Protein AF-A0A7L4Y0Z2-F1 (afdb_monomer_lite)

Radius of gyration: 14.15 Å; chains: 1; bounding box: 36×30×37 Å

Structure (mmCIF, N/CA/C/O backbone):
data_AF-A0A7L4Y0Z2-F1
#
_entry.id   AF-A0A7L4Y0Z2-F1
#
loop_
_atom_site.group_PDB
_atom_site.id
_atom_site.type_symbol
_atom_site.label_atom_id
_atom_site.label_alt_id
_atom_site.label_comp_id
_atom_site.label_asym_id
_atom_site.label_entity_id
_atom_site.label_seq_id
_atom_site.pdbx_PDB_ins_code
_atom_site.Cartn_x
_atom_site.Cartn_y
_atom_site.Cartn_z
_atom_site.occupancy
_atom_site.B_iso_or_equiv
_atom_site.auth_seq_id
_atom_site.auth_comp_id
_atom_site.auth_asym_id
_atom_site.auth_atom_id
_atom_site.pdbx_PDB_model_num
ATOM 1 N N . MET A 1 1 ? 13.748 -10.944 -14.021 1.00 48.72 1 MET A N 1
ATOM 2 C CA . MET A 1 1 ? 12.998 -11.736 -13.026 1.00 48.72 1 MET A CA 1
ATOM 3 C C . MET A 1 1 ? 13.377 -13.209 -13.151 1.00 48.72 1 MET A C 1
ATOM 5 O O . MET A 1 1 ? 13.810 -13.614 -14.224 1.00 48.72 1 MET A O 1
ATOM 9 N N . GLY A 1 2 ? 13.301 -13.979 -12.059 1.00 53.19 2 GLY A N 1
ATOM 10 C CA . GLY A 1 2 ? 13.783 -15.370 -11.955 1.00 53.19 2 GLY A CA 1
ATOM 11 C C . GLY A 1 2 ? 15.307 -15.482 -11.831 1.00 53.19 2 GLY A C 1
ATOM 12 O O . GLY A 1 2 ? 15.799 -16.034 -10.853 1.00 53.19 2 GLY A O 1
ATOM 13 N N . ASP A 1 3 ? 16.020 -14.839 -12.762 1.00 54.09 3 ASP A N 1
ATOM 14 C CA . ASP A 1 3 ? 17.490 -14.792 -12.848 1.00 54.09 3 ASP A CA 1
ATOM 15 C C . ASP A 1 3 ? 18.061 -13.359 -12.960 1.00 54.09 3 ASP A C 1
ATOM 17 O O . ASP A 1 3 ? 19.272 -13.177 -13.092 1.00 54.09 3 ASP A O 1
ATOM 21 N N . GLU A 1 4 ? 17.219 -12.317 -12.923 1.00 56.00 4 GLU A N 1
ATOM 22 C CA . GLU A 1 4 ? 17.719 -10.930 -12.919 1.00 56.00 4 GLU A CA 1
ATOM 23 C C . GLU A 1 4 ? 18.069 -10.468 -11.501 1.00 56.00 4 GLU A C 1
ATOM 25 O O . GLU A 1 4 ? 17.421 -10.907 -10.546 1.00 56.00 4 GLU A O 1
ATOM 30 N N . PRO A 1 5 ? 19.065 -9.574 -11.349 1.00 59.00 5 PRO A N 1
ATOM 31 C CA . PRO A 1 5 ? 19.425 -9.026 -10.051 1.00 59.00 5 PRO A CA 1
ATOM 32 C C . PRO A 1 5 ? 18.200 -8.402 -9.382 1.00 59.00 5 PRO A C 1
ATOM 34 O O . PRO A 1 5 ? 17.556 -7.526 -9.954 1.00 59.00 5 PRO A O 1
ATOM 37 N N . TRP A 1 6 ? 17.890 -8.861 -8.172 1.00 64.69 6 TRP A N 1
ATOM 38 C CA . TRP A 1 6 ? 16.819 -8.293 -7.364 1.00 64.69 6 TRP A CA 1
ATOM 39 C C . TRP A 1 6 ? 17.112 -6.825 -7.067 1.00 64.69 6 TRP A C 1
ATOM 41 O O . TRP A 1 6 ? 18.190 -6.490 -6.566 1.00 64.69 6 TRP A O 1
ATOM 51 N N . GLU A 1 7 ? 16.148 -5.954 -7.355 1.00 69.19 7 GLU A N 1
ATOM 52 C CA . GLU A 1 7 ? 16.247 -4.554 -6.969 1.00 69.19 7 GLU A CA 1
ATOM 53 C C . GLU A 1 7 ? 16.194 -4.431 -5.447 1.00 69.19 7 GLU A C 1
ATOM 55 O O . GLU A 1 7 ? 15.309 -4.957 -4.767 1.00 69.19 7 GLU A O 1
ATOM 60 N N . LYS A 1 8 ? 17.193 -3.741 -4.899 1.00 70.75 8 LYS A N 1
ATOM 61 C CA . LYS A 1 8 ? 17.254 -3.440 -3.475 1.00 70.75 8 LYS A CA 1
ATOM 62 C C . LYS A 1 8 ? 16.175 -2.406 -3.146 1.00 70.75 8 LYS A C 1
ATOM 64 O O . LYS A 1 8 ? 16.048 -1.431 -3.878 1.00 70.75 8 LYS A O 1
ATOM 69 N N . TYR A 1 9 ? 15.480 -2.581 -2.021 1.00 81.25 9 TYR A N 1
ATOM 70 C CA . TYR A 1 9 ? 14.430 -1.664 -1.554 1.00 81.25 9 TYR A CA 1
ATOM 71 C C . TYR A 1 9 ? 13.191 -1.601 -2.464 1.00 81.25 9 TYR A C 1
ATOM 73 O O . TYR A 1 9 ? 12.753 -0.512 -2.826 1.00 81.25 9 TYR A O 1
ATOM 81 N N . ASN A 1 10 ? 12.652 -2.764 -2.844 1.00 84.25 10 ASN A N 1
ATOM 82 C CA . ASN A 1 10 ? 11.487 -2.864 -3.723 1.00 84.25 10 ASN A CA 1
ATOM 83 C C . ASN A 1 10 ? 10.470 -3.917 -3.224 1.00 84.25 10 ASN A C 1
ATOM 85 O O . ASN A 1 10 ? 10.842 -4.872 -2.525 1.00 84.25 10 ASN A O 1
ATOM 89 N N . ALA A 1 11 ? 9.207 -3.740 -3.608 1.00 90.25 11 ALA A N 1
ATOM 90 C CA . ALA A 1 11 ? 8.123 -4.713 -3.544 1.00 90.25 11 ALA A CA 1
ATOM 91 C C . ALA A 1 11 ? 7.384 -4.723 -4.889 1.00 90.25 11 ALA A C 1
ATOM 93 O O . ALA A 1 11 ? 7.364 -3.718 -5.594 1.00 90.25 11 ALA A O 1
ATOM 94 N N . ILE A 1 12 ? 6.883 -5.890 -5.290 1.00 90.06 12 ILE A N 1
ATOM 95 C CA . ILE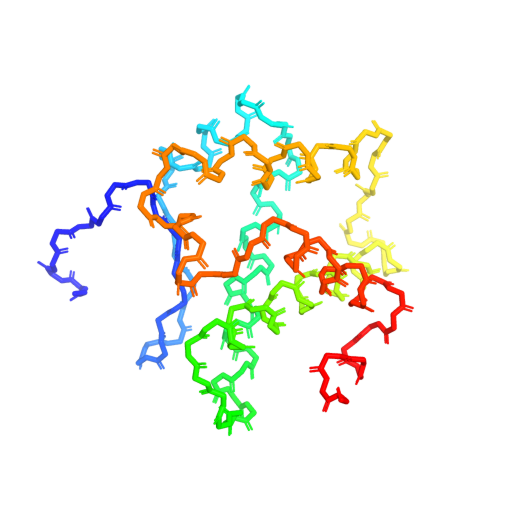 A 1 12 ? 6.295 -6.059 -6.617 1.00 90.06 12 ILE A CA 1
ATOM 96 C C . ILE A 1 12 ? 5.292 -7.207 -6.664 1.00 90.06 12 ILE A C 1
ATOM 98 O O . ILE A 1 12 ? 5.530 -8.299 -6.131 1.00 90.06 12 ILE A O 1
ATOM 102 N N . TYR A 1 13 ? 4.212 -6.991 -7.402 1.00 93.06 13 TYR A N 1
ATOM 103 C CA . TYR A 1 13 ? 3.392 -8.040 -7.984 1.00 93.06 13 TYR A CA 1
ATOM 104 C C . TYR A 1 13 ? 3.885 -8.431 -9.383 1.00 93.06 13 TYR A C 1
ATOM 106 O O . TYR A 1 13 ? 3.996 -7.608 -10.291 1.00 93.06 13 TYR A O 1
ATOM 114 N N . CYS A 1 14 ? 4.139 -9.724 -9.578 1.00 91.38 14 CYS A N 1
ATOM 115 C CA . CYS A 1 14 ? 4.578 -10.292 -10.848 1.00 91.38 14 CYS A CA 1
ATOM 116 C C . CYS A 1 14 ? 3.386 -10.917 -11.597 1.00 91.38 14 CYS A C 1
ATOM 118 O O . CYS A 1 14 ? 2.992 -12.037 -11.262 1.00 91.38 14 CYS A O 1
ATOM 120 N N . PRO A 1 15 ? 2.834 -10.278 -12.649 1.00 89.62 15 PRO A N 1
ATOM 121 C CA . PRO A 1 15 ? 1.633 -10.774 -13.330 1.00 89.62 15 PRO A CA 1
ATOM 122 C C . PRO A 1 15 ? 1.851 -12.072 -14.122 1.00 89.62 15 PRO A C 1
ATOM 124 O O . PRO A 1 15 ? 0.897 -12.813 -14.342 1.00 89.62 15 PRO A O 1
ATOM 127 N N . GLY A 1 16 ? 3.086 -12.356 -14.559 1.00 88.25 16 GLY A N 1
ATOM 128 C CA . GLY A 1 16 ? 3.405 -13.552 -15.351 1.00 88.25 16 GLY A CA 1
ATOM 129 C C . GLY A 1 16 ? 3.340 -14.860 -14.558 1.00 88.25 16 GLY A C 1
ATOM 130 O O . GLY A 1 16 ? 2.863 -15.863 -15.083 1.00 88.25 16 GLY A O 1
ATOM 131 N N . ASP A 1 17 ? 3.773 -14.821 -13.297 1.00 90.12 17 ASP A N 1
ATOM 132 C CA . ASP A 1 17 ? 3.860 -15.986 -12.403 1.00 90.12 17 ASP A CA 1
ATOM 133 C C . ASP A 1 17 ? 2.886 -15.894 -11.205 1.00 90.12 17 ASP A C 1
ATOM 135 O O . ASP A 1 17 ? 2.869 -16.776 -10.350 1.00 90.12 17 ASP A O 1
ATOM 139 N N . ASP A 1 18 ? 2.075 -14.831 -11.149 1.00 92.88 18 ASP A N 1
ATOM 140 C CA . ASP A 1 18 ? 1.040 -14.547 -10.144 1.00 92.88 18 ASP A CA 1
ATOM 141 C C . ASP A 1 18 ? 1.522 -14.640 -8.684 1.00 92.88 18 ASP A C 1
ATOM 143 O O . ASP A 1 18 ? 0.949 -15.354 -7.857 1.00 92.88 18 ASP A O 1
ATOM 147 N N . PHE A 1 19 ? 2.578 -13.896 -8.347 1.00 94.00 19 PHE A N 1
ATOM 148 C CA . PHE A 1 19 ? 3.076 -13.800 -6.973 1.00 94.00 19 PHE A CA 1
ATOM 149 C C . PHE A 1 19 ? 3.404 -12.364 -6.566 1.00 94.00 19 PHE A C 1
ATOM 151 O O . PHE A 1 19 ? 3.722 -11.521 -7.401 1.00 94.00 19 PHE A O 1
ATOM 158 N N . VAL A 1 20 ? 3.368 -12.117 -5.257 1.00 94.19 20 VAL A N 1
ATOM 159 C CA . VAL A 1 20 ? 3.893 -10.901 -4.626 1.00 94.19 20 VAL A CA 1
ATOM 160 C C . VAL A 1 20 ? 5.252 -11.224 -4.014 1.00 94.19 20 VAL A C 1
ATOM 162 O O . VAL A 1 20 ? 5.409 -12.261 -3.364 1.00 94.19 20 VAL A O 1
ATOM 165 N N . ALA A 1 21 ? 6.233 -10.351 -4.216 1.00 92.38 21 ALA A N 1
ATOM 166 C CA . ALA A 1 21 ? 7.549 -10.456 -3.603 1.00 92.38 21 ALA A CA 1
ATOM 167 C C . ALA A 1 21 ? 8.028 -9.104 -3.081 1.00 92.38 21 ALA A C 1
ATOM 169 O O . ALA A 1 21 ? 7.612 -8.050 -3.549 1.00 92.38 21 ALA A O 1
ATOM 170 N N . TRP A 1 22 ? 8.932 -9.146 -2.108 1.00 91.44 22 TRP A N 1
ATOM 171 C CA . TRP A 1 22 ? 9.506 -7.955 -1.500 1.00 91.44 22 TRP A CA 1
ATOM 172 C C . TRP A 1 22 ? 10.921 -8.208 -0.998 1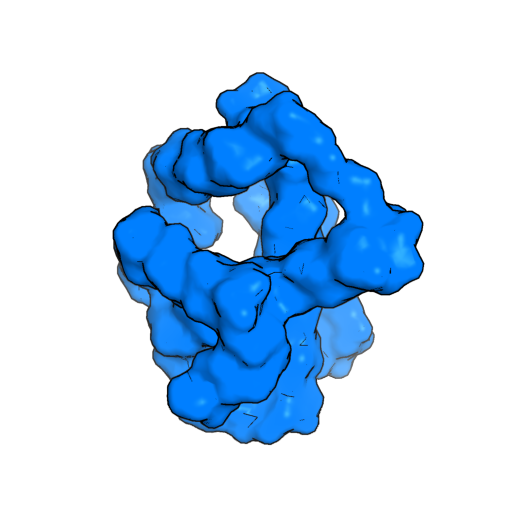.00 91.44 22 TRP A C 1
ATOM 174 O O . TRP A 1 22 ? 11.308 -9.330 -0.663 1.00 91.44 22 TRP A O 1
ATOM 184 N N . SER A 1 23 ? 11.694 -7.132 -0.912 1.00 90.19 23 SER A N 1
ATOM 185 C CA . SER A 1 23 ? 13.000 -7.127 -0.266 1.00 90.19 23 SER A CA 1
ATOM 186 C C . SER A 1 23 ? 12.849 -7.029 1.257 1.00 90.19 23 SER A C 1
ATOM 188 O O . SER A 1 23 ? 12.141 -6.158 1.759 1.00 90.19 23 SER A O 1
ATOM 190 N N . ILE A 1 24 ? 13.555 -7.885 2.007 1.00 90.88 24 ILE A N 1
ATOM 191 C CA . ILE A 1 24 ? 13.597 -7.798 3.480 1.00 90.88 24 ILE A CA 1
ATOM 192 C C . ILE A 1 24 ? 14.172 -6.447 3.920 1.00 90.88 24 ILE A C 1
ATOM 194 O O . ILE A 1 24 ? 13.582 -5.792 4.770 1.00 90.88 24 ILE A O 1
ATOM 198 N N . ASP A 1 25 ? 15.237 -5.971 3.265 1.00 89.56 25 ASP A N 1
ATOM 199 C CA . ASP A 1 25 ? 15.827 -4.656 3.546 1.00 89.56 25 ASP A CA 1
ATOM 200 C C . ASP A 1 25 ? 14.806 -3.512 3.388 1.00 89.56 25 ASP A C 1
ATOM 202 O O . ASP A 1 25 ? 14.905 -2.497 4.076 1.00 89.56 25 ASP A O 1
ATOM 206 N N . TYR A 1 26 ? 13.830 -3.654 2.481 1.00 87.75 26 TYR A N 1
ATOM 207 C CA . TYR A 1 26 ? 12.766 -2.665 2.286 1.00 87.75 26 TYR A CA 1
ATOM 208 C C . TYR A 1 26 ? 11.769 -2.648 3.438 1.00 87.75 26 TYR A C 1
ATOM 210 O O . TYR A 1 26 ? 11.415 -1.583 3.949 1.00 87.75 26 TYR A O 1
ATOM 218 N N . MET A 1 27 ? 11.345 -3.840 3.852 1.00 91.94 27 MET A N 1
ATOM 219 C CA . MET A 1 27 ? 10.407 -4.013 4.952 1.00 91.94 27 MET A CA 1
ATOM 220 C C . MET A 1 27 ? 11.030 -3.562 6.271 1.00 91.94 27 MET A C 1
ATOM 222 O O . MET A 1 27 ? 10.409 -2.782 6.987 1.00 91.94 27 MET A O 1
ATOM 226 N N . ASP A 1 28 ? 12.277 -3.954 6.542 1.00 92.56 28 ASP A N 1
ATOM 227 C CA . ASP A 1 28 ? 13.015 -3.549 7.743 1.00 92.56 28 ASP A CA 1
ATOM 228 C C . ASP A 1 28 ? 13.227 -2.033 7.788 1.00 92.56 28 ASP A C 1
ATOM 230 O O . ASP A 1 28 ? 13.054 -1.404 8.832 1.00 92.56 28 ASP A O 1
ATOM 234 N N . MET A 1 29 ? 13.578 -1.418 6.653 1.00 87.94 29 MET A N 1
ATOM 235 C CA . MET A 1 29 ? 13.780 0.028 6.584 1.00 87.94 29 MET A CA 1
ATOM 236 C C . MET A 1 29 ? 12.497 0.794 6.911 1.00 87.94 29 MET A C 1
ATOM 238 O O . MET A 1 29 ? 12.528 1.690 7.755 1.00 87.94 29 MET A O 1
ATOM 242 N N . GLY A 1 30 ? 11.374 0.450 6.276 1.00 89.00 30 GLY A N 1
ATOM 243 C CA . GLY A 1 30 ? 10.109 1.123 6.566 1.00 89.00 30 GLY A CA 1
ATOM 244 C C . GLY A 1 30 ? 9.599 0.821 7.975 1.00 89.00 30 GLY A C 1
ATOM 245 O O . GLY A 1 30 ? 9.152 1.743 8.650 1.00 89.00 30 GLY A O 1
ATOM 246 N N . TYR A 1 31 ? 9.796 -0.403 8.478 1.00 92.44 31 TYR A N 1
ATOM 247 C CA . TYR A 1 31 ? 9.491 -0.754 9.867 1.00 92.44 31 TYR A CA 1
ATOM 248 C C . TYR A 1 31 ? 10.232 0.156 10.856 1.00 92.44 31 TYR A C 1
ATOM 250 O O . TYR A 1 31 ? 9.635 0.740 11.755 1.00 92.44 31 TYR A O 1
ATOM 258 N N . ILE A 1 32 ? 11.544 0.330 10.671 1.00 91.25 32 ILE A N 1
ATOM 259 C CA . ILE A 1 32 ? 12.377 1.153 11.560 1.00 91.25 32 ILE A CA 1
ATOM 260 C C . ILE A 1 32 ? 12.017 2.643 11.462 1.00 91.25 32 ILE A C 1
ATOM 262 O O . ILE A 1 32 ? 12.088 3.361 12.461 1.00 91.25 32 ILE A O 1
ATOM 266 N N . LEU A 1 33 ? 11.682 3.134 10.266 1.00 87.31 33 LEU A N 1
ATOM 267 C CA . LEU A 1 33 ? 11.457 4.563 10.024 1.00 87.31 33 LEU A CA 1
ATOM 268 C C . LEU A 1 33 ? 10.022 5.020 10.298 1.00 87.31 33 LEU A C 1
ATOM 270 O O . LEU A 1 33 ? 9.816 6.187 10.658 1.00 87.31 33 LEU A O 1
ATOM 274 N N . ALA A 1 34 ? 9.043 4.149 10.077 1.00 86.81 34 ALA A N 1
ATOM 275 C CA . ALA A 1 34 ? 7.633 4.508 10.047 1.00 86.81 34 ALA A CA 1
ATOM 276 C C . ALA A 1 34 ? 6.745 3.677 10.974 1.00 86.81 34 ALA A C 1
ATOM 278 O O . ALA A 1 34 ? 5.715 4.209 11.371 1.00 86.81 34 ALA A O 1
ATOM 279 N N . GLY A 1 35 ? 7.170 2.472 11.361 1.00 92.12 35 GLY A N 1
ATOM 280 C CA . GLY A 1 35 ? 6.440 1.610 12.289 1.00 92.12 35 GLY A CA 1
ATOM 281 C C . GLY A 1 35 ? 5.966 0.298 11.670 1.00 92.12 35 GLY A C 1
ATOM 282 O O . GLY A 1 35 ? 6.252 -0.011 10.508 1.00 92.12 35 GLY A O 1
ATOM 283 N N . ASP A 1 36 ? 5.291 -0.518 12.472 1.00 93.94 36 ASP A N 1
ATOM 284 C CA . ASP A 1 36 ? 4.974 -1.908 12.139 1.00 93.94 36 ASP A CA 1
ATOM 285 C C . ASP A 1 36 ? 3.771 -2.070 11.202 1.00 93.94 36 ASP A C 1
ATOM 287 O O . ASP A 1 36 ? 3.600 -3.139 10.610 1.00 93.94 36 ASP A O 1
ATOM 291 N N . SER A 1 37 ? 3.019 -0.998 10.954 1.00 94.12 37 SER A N 1
ATOM 292 C CA . SER A 1 37 ? 2.009 -0.931 9.891 1.00 94.12 37 SER A CA 1
ATOM 293 C C . SER A 1 37 ? 2.599 -0.969 8.469 1.00 94.12 37 SER A C 1
ATOM 295 O O . SER A 1 37 ? 1.908 -1.347 7.516 1.00 94.12 37 SER A O 1
ATOM 297 N N . TRP A 1 38 ? 3.885 -0.634 8.294 1.00 92.81 38 TRP A N 1
ATOM 298 C CA . TRP A 1 38 ? 4.513 -0.512 6.974 1.00 92.81 38 TRP A CA 1
ATOM 299 C C . TRP A 1 38 ? 4.444 -1.788 6.112 1.00 92.81 38 TRP A C 1
ATOM 301 O O . TRP A 1 38 ? 3.969 -1.708 4.974 1.00 92.81 38 TRP A O 1
ATOM 311 N N . PRO A 1 39 ? 4.851 -2.979 6.602 1.00 94.00 39 PRO A N 1
ATOM 312 C CA . PRO A 1 39 ? 4.748 -4.203 5.811 1.00 94.00 39 PRO A CA 1
ATOM 313 C C . PRO A 1 39 ? 3.316 -4.528 5.375 1.00 94.00 39 PRO A C 1
ATOM 315 O O . PRO A 1 39 ? 3.119 -5.057 4.281 1.00 94.00 39 PRO A O 1
ATOM 318 N N . TYR A 1 40 ? 2.313 -4.191 6.193 1.00 95.50 40 TYR A N 1
ATOM 319 C CA . TYR A 1 40 ? 0.907 -4.422 5.858 1.00 95.50 40 TYR A CA 1
ATOM 320 C C . TYR A 1 40 ? 0.459 -3.552 4.688 1.00 95.50 40 TYR A C 1
ATOM 322 O O . TYR A 1 40 ? -0.181 -4.063 3.769 1.00 95.50 40 TYR A O 1
ATOM 330 N N . LEU A 1 41 ? 0.830 -2.268 4.692 1.00 94.69 41 LEU A N 1
ATOM 331 C CA . LEU A 1 41 ? 0.540 -1.355 3.588 1.00 94.69 41 LEU A CA 1
ATOM 332 C C . LEU A 1 41 ? 1.143 -1.863 2.275 1.00 94.69 41 LEU A C 1
ATOM 334 O O . LEU A 1 41 ? 0.428 -1.970 1.282 1.00 94.69 41 LEU A O 1
ATOM 338 N N . ILE A 1 42 ? 2.433 -2.211 2.279 1.00 93.88 42 ILE A N 1
ATOM 339 C CA . ILE A 1 42 ? 3.139 -2.645 1.067 1.00 93.88 42 ILE A CA 1
ATOM 340 C C . ILE A 1 42 ? 2.554 -3.942 0.516 1.00 93.88 42 ILE A C 1
ATOM 342 O O . ILE A 1 42 ? 2.233 -4.020 -0.666 1.00 93.88 42 ILE A O 1
ATOM 346 N N . VAL A 1 43 ? 2.348 -4.955 1.361 1.00 96.06 43 VAL A N 1
ATOM 347 C CA . VAL A 1 43 ? 1.768 -6.223 0.897 1.00 96.06 43 VAL A CA 1
ATOM 348 C C . VAL A 1 43 ? 0.347 -6.016 0.365 1.00 96.06 43 VAL A C 1
ATOM 350 O O . VAL A 1 43 ? -0.008 -6.602 -0.657 1.00 96.06 43 VAL A O 1
ATOM 353 N N . ALA A 1 44 ? -0.461 -5.176 1.017 1.00 97.31 44 ALA A N 1
ATOM 354 C CA . ALA A 1 44 ? -1.818 -4.884 0.564 1.00 97.31 44 ALA A CA 1
ATOM 355 C C . ALA A 1 44 ? -1.843 -4.090 -0.757 1.00 97.31 44 ALA A C 1
ATOM 357 O O . ALA A 1 44 ? -2.723 -4.327 -1.584 1.00 97.31 44 ALA A O 1
ATOM 358 N N . HIS A 1 45 ? -0.869 -3.204 -0.981 1.00 96.38 45 HIS A N 1
ATOM 359 C CA . HIS A 1 45 ? -0.689 -2.477 -2.240 1.00 96.38 45 HIS A CA 1
ATOM 360 C C . HIS A 1 45 ? -0.354 -3.431 -3.395 1.00 96.38 45 HIS A C 1
ATOM 362 O O . HIS A 1 45 ? -1.079 -3.471 -4.388 1.00 96.38 45 HIS A O 1
ATOM 368 N N . GLU A 1 46 ? 0.653 -4.292 -3.231 1.00 95.81 46 GLU A N 1
ATOM 369 C CA . GLU A 1 46 ? 1.011 -5.279 -4.261 1.00 95.81 46 GLU A CA 1
ATOM 370 C C . GLU A 1 46 ? -0.118 -6.291 -4.511 1.00 95.81 46 GLU A C 1
ATOM 372 O O . GLU A 1 46 ? -0.363 -6.734 -5.635 1.00 95.81 46 GLU A O 1
ATOM 377 N N . TRP A 1 47 ? -0.878 -6.634 -3.468 1.00 97.12 47 TRP A N 1
ATOM 378 C CA . TRP A 1 47 ? -2.097 -7.419 -3.633 1.00 97.12 47 TRP A CA 1
ATOM 379 C C . TRP A 1 47 ? -3.150 -6.681 -4.476 1.00 97.12 47 TRP A C 1
ATOM 381 O O . TRP A 1 47 ? -3.876 -7.312 -5.248 1.00 97.12 47 TRP A O 1
ATOM 391 N N . GLY A 1 48 ? -3.208 -5.351 -4.380 1.00 97.12 48 GLY A N 1
ATOM 392 C CA . GLY A 1 48 ? -3.991 -4.483 -5.255 1.00 97.12 48 GLY A CA 1
ATOM 393 C C . GLY A 1 48 ? -3.668 -4.709 -6.730 1.00 97.12 48 GLY A C 1
ATOM 394 O O . GLY A 1 48 ? -4.583 -4.986 -7.507 1.00 97.12 48 GLY A O 1
ATOM 395 N N . HIS A 1 49 ? -2.391 -4.732 -7.111 1.00 96.12 49 HIS A N 1
ATOM 396 C CA . HIS A 1 49 ? -1.982 -5.072 -8.482 1.00 96.12 49 HIS A CA 1
ATOM 397 C C . HIS A 1 49 ? -2.412 -6.482 -8.904 1.00 96.12 49 HIS A C 1
ATOM 399 O O . HIS A 1 49 ? -2.845 -6.706 -10.039 1.00 96.12 49 HIS A O 1
ATOM 405 N N . ALA A 1 50 ? -2.399 -7.439 -7.976 1.00 95.88 50 ALA A N 1
ATOM 406 C CA . ALA A 1 50 ? -2.910 -8.778 -8.245 1.00 95.88 50 ALA A CA 1
ATOM 407 C C . ALA A 1 50 ? -4.425 -8.789 -8.526 1.00 95.88 50 ALA A C 1
ATOM 409 O O . ALA A 1 50 ? -4.911 -9.589 -9.333 1.00 95.88 50 ALA A O 1
ATOM 410 N N . VAL A 1 51 ? -5.199 -7.921 -7.870 1.00 95.69 51 VAL A N 1
ATOM 411 C CA . VAL A 1 51 ? -6.627 -7.724 -8.170 1.00 95.69 51 VAL A CA 1
ATOM 412 C C . VAL A 1 51 ? -6.793 -7.076 -9.545 1.00 95.69 51 VAL A C 1
ATOM 414 O O . VAL A 1 51 ? -7.581 -7.563 -10.357 1.00 95.69 51 VAL A O 1
ATOM 417 N N . GLN A 1 52 ? -6.014 -6.037 -9.837 1.00 95.25 52 GLN A N 1
ATOM 418 C CA . GLN A 1 52 ? -6.026 -5.322 -11.115 1.00 95.25 52 GLN A CA 1
ATOM 419 C C . GLN A 1 52 ? -5.768 -6.247 -12.309 1.00 95.25 52 GLN A C 1
ATOM 421 O O . GLN A 1 52 ? -6.554 -6.255 -13.261 1.00 95.25 52 GLN A O 1
ATOM 426 N N . ASN A 1 53 ? -4.736 -7.090 -12.221 1.00 93.88 53 ASN A N 1
ATOM 427 C CA . ASN A 1 53 ? -4.392 -8.065 -13.255 1.00 93.88 53 ASN A CA 1
ATOM 428 C C . ASN A 1 53 ? -5.545 -9.045 -13.531 1.00 93.88 53 ASN A C 1
ATOM 430 O O . ASN A 1 53 ? -5.873 -9.325 -14.683 1.00 93.88 53 ASN A O 1
ATOM 434 N N . ARG A 1 54 ? -6.232 -9.519 -12.483 1.00 93.44 54 ARG A N 1
ATOM 435 C CA . ARG A 1 54 ? -7.364 -10.457 -12.618 1.00 93.44 54 ARG A CA 1
ATOM 436 C C . ARG A 1 54 ? -8.633 -9.799 -13.150 1.00 93.44 54 ARG A C 1
ATOM 438 O O . ARG A 1 54 ? -9.410 -10.448 -13.848 1.00 93.44 54 ARG A O 1
ATOM 445 N N . LEU A 1 55 ? -8.846 -8.528 -12.826 1.00 91.06 55 LEU A N 1
ATOM 446 C CA . LEU A 1 55 ? -9.962 -7.738 -13.344 1.00 91.06 55 LEU A CA 1
ATOM 447 C C . LEU A 1 55 ? -9.686 -7.170 -14.743 1.00 91.06 55 LEU A C 1
ATOM 449 O O . LEU A 1 55 ? -10.607 -6.647 -15.370 1.00 91.06 55 LEU A O 1
ATOM 453 N N . ASN A 1 56 ? -8.449 -7.297 -15.241 1.00 84.38 56 ASN A N 1
ATOM 454 C CA . ASN A 1 56 ? -7.988 -6.714 -16.498 1.00 84.38 56 ASN A CA 1
ATOM 455 C C . ASN A 1 56 ? -8.341 -5.218 -16.583 1.00 84.38 56 ASN A C 1
ATOM 457 O O . ASN A 1 56 ? -8.899 -4.741 -17.578 1.00 84.38 56 ASN A O 1
ATOM 461 N N . VAL A 1 57 ? -8.076 -4.486 -15.495 1.00 74.69 57 VAL A N 1
ATOM 462 C CA . VAL A 1 57 ? -8.318 -3.043 -15.452 1.00 74.69 57 VAL A CA 1
ATOM 463 C C . VAL A 1 57 ? -7.376 -2.375 -16.453 1.00 74.69 57 VAL A C 1
ATOM 465 O O . VAL A 1 57 ? -6.162 -2.481 -16.367 1.00 74.69 57 VAL A O 1
ATOM 468 N N . GLY A 1 58 ? -7.927 -1.707 -17.465 1.00 76.12 58 GLY A N 1
ATOM 469 C CA . GLY A 1 58 ? -7.140 -1.052 -18.519 1.00 76.12 58 GLY A CA 1
ATOM 470 C C . GLY A 1 58 ? -6.475 0.258 -18.080 1.00 76.12 58 GLY A C 1
ATOM 471 O O . GLY A 1 58 ? -6.343 1.164 -18.907 1.00 76.12 58 GLY A O 1
ATOM 472 N N . LEU A 1 59 ? -6.140 0.393 -16.793 1.00 75.88 59 LEU A N 1
ATOM 473 C CA . LEU A 1 59 ? -5.461 1.563 -16.239 1.00 75.88 59 LEU A CA 1
ATOM 474 C C . LEU A 1 59 ? -3.989 1.575 -16.664 1.00 75.88 59 LEU A C 1
ATOM 476 O O . LEU A 1 59 ? -3.463 0.583 -17.165 1.00 75.88 59 LEU A O 1
ATOM 480 N N . ARG A 1 60 ? -3.354 2.745 -16.566 1.00 77.75 60 ARG A N 1
ATOM 481 C CA . ARG A 1 60 ? -1.942 2.928 -16.914 1.00 77.75 60 ARG A CA 1
ATOM 482 C C . ARG A 1 60 ? -1.299 3.959 -15.998 1.00 77.75 60 ARG A C 1
ATOM 484 O O . ARG A 1 60 ? -1.929 4.980 -15.706 1.00 77.75 60 ARG A O 1
ATOM 491 N N . ALA A 1 61 ? -0.017 3.747 -15.699 1.00 85.50 61 ALA A N 1
ATOM 492 C CA . ALA A 1 61 ? 0.829 4.681 -14.953 1.00 85.50 61 ALA A CA 1
ATOM 493 C C . ALA A 1 61 ? 0.224 5.015 -13.575 1.00 85.50 61 ALA A C 1
ATOM 495 O O . ALA A 1 61 ? -0.381 4.152 -12.954 1.00 85.50 61 ALA A O 1
ATOM 496 N N . VAL A 1 62 ? 0.318 6.270 -13.129 1.00 88.25 62 VAL A N 1
ATOM 497 C CA . VAL A 1 62 ? -0.127 6.734 -11.802 1.00 88.25 62 VAL A CA 1
ATOM 498 C C . VAL A 1 62 ? -1.549 6.293 -11.427 1.00 88.25 62 VAL A C 1
ATOM 500 O O . VAL A 1 62 ? -1.812 5.988 -10.272 1.00 88.25 62 VAL A O 1
ATOM 503 N N . ALA A 1 63 ? -2.487 6.215 -12.377 1.00 91.38 63 ALA A N 1
ATOM 504 C CA . ALA A 1 63 ? -3.854 5.789 -12.065 1.00 91.38 63 ALA A CA 1
ATOM 505 C C . ALA A 1 63 ? -3.941 4.318 -11.608 1.00 91.38 63 ALA A C 1
ATOM 507 O O . ALA A 1 63 ? -4.825 3.972 -10.828 1.00 91.38 63 ALA A O 1
ATOM 508 N N . GLU A 1 64 ? -3.048 3.461 -12.107 1.00 91.94 64 GLU A N 1
ATOM 509 C CA . GLU A 1 64 ? -2.935 2.060 -11.692 1.00 91.94 64 GLU A CA 1
ATOM 510 C C . GLU A 1 64 ? -2.411 1.974 -10.253 1.00 91.94 64 GLU A C 1
ATOM 512 O O . GLU A 1 64 ? -3.055 1.361 -9.404 1.00 91.94 64 GLU A O 1
ATOM 517 N N . GLU A 1 65 ? -1.341 2.703 -9.947 1.00 93.00 65 GLU A N 1
ATOM 518 C CA . GLU A 1 65 ? -0.743 2.796 -8.608 1.00 93.00 65 GLU A CA 1
ATOM 519 C C . GLU A 1 65 ? -1.713 3.364 -7.560 1.00 93.00 65 GLU A C 1
ATOM 521 O O . GLU A 1 65 ? -1.912 2.792 -6.487 1.00 93.00 65 GLU A O 1
ATOM 526 N N . LEU A 1 66 ? -2.414 4.452 -7.890 1.00 94.88 66 LEU A N 1
ATOM 527 C CA . LEU A 1 66 ? -3.397 5.059 -6.992 1.00 94.88 66 LEU A CA 1
ATOM 528 C C . LEU A 1 66 ? -4.600 4.138 -6.741 1.00 94.88 66 LEU A C 1
ATOM 530 O O . LEU A 1 66 ? -5.169 4.124 -5.648 1.00 94.88 66 LEU A O 1
ATOM 534 N N . GLN A 1 67 ? -5.008 3.334 -7.725 1.00 96.44 67 GLN A N 1
ATOM 535 C CA . GLN A 1 67 ? -6.040 2.326 -7.488 1.00 96.44 67 GLN A CA 1
ATOM 536 C C . GLN A 1 67 ? -5.513 1.174 -6.611 1.00 96.44 67 GLN A C 1
ATOM 538 O O . GLN A 1 67 ? -6.278 0.660 -5.790 1.00 96.44 67 GLN A O 1
ATOM 543 N N . ALA A 1 68 ? -4.234 0.800 -6.718 1.00 96.38 68 ALA A N 1
ATOM 544 C CA . ALA A 1 68 ? -3.613 -0.169 -5.815 1.00 96.38 68 ALA A CA 1
ATOM 545 C C . ALA A 1 68 ? -3.575 0.344 -4.362 1.00 96.38 68 ALA A C 1
ATOM 547 O O . ALA A 1 68 ? -3.948 -0.401 -3.456 1.00 96.38 68 ALA A O 1
ATOM 548 N N . ASP A 1 69 ? -3.288 1.633 -4.132 1.00 96.19 69 ASP A N 1
ATOM 549 C CA . ASP A 1 69 ? -3.420 2.261 -2.804 1.00 96.19 69 ASP A CA 1
ATOM 550 C C . ASP A 1 69 ? -4.865 2.195 -2.273 1.00 96.19 69 ASP A C 1
ATOM 552 O O . ASP A 1 69 ? -5.091 1.891 -1.098 1.00 96.19 69 ASP A O 1
ATOM 556 N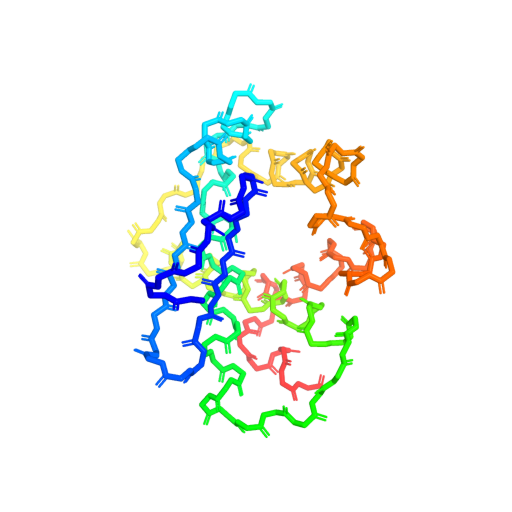 N . CYS A 1 70 ? -5.867 2.402 -3.135 1.00 97.25 70 CYS A N 1
ATOM 557 C CA . CYS A 1 70 ? -7.269 2.210 -2.752 1.00 97.25 70 CYS A CA 1
ATOM 558 C C . CYS A 1 70 ? -7.559 0.760 -2.347 1.00 97.25 70 CYS A C 1
ATOM 560 O O . CYS A 1 70 ? -8.170 0.512 -1.302 1.00 97.25 70 CYS A O 1
ATOM 562 N N . PHE A 1 71 ? -7.099 -0.219 -3.129 1.00 98.12 71 PHE A N 1
ATOM 563 C CA . PHE A 1 71 ? -7.258 -1.625 -2.762 1.00 98.12 71 PHE A CA 1
ATOM 564 C C . PHE A 1 71 ? -6.522 -1.978 -1.470 1.00 98.12 71 PHE A C 1
ATOM 566 O O . PHE A 1 71 ? -7.047 -2.784 -0.697 1.00 98.12 71 PHE A O 1
ATOM 573 N N . ALA A 1 72 ? -5.378 -1.353 -1.186 1.00 97.38 72 ALA A N 1
ATOM 574 C CA . ALA A 1 72 ? -4.678 -1.529 0.078 1.00 97.38 72 ALA A CA 1
ATOM 575 C C . ALA A 1 72 ? -5.560 -1.094 1.259 1.00 97.38 72 ALA A C 1
ATOM 577 O O . ALA A 1 72 ? -5.800 -1.884 2.175 1.00 97.38 72 ALA A O 1
ATOM 578 N N . GLY A 1 73 ? -6.142 0.108 1.188 1.00 96.56 73 GLY A N 1
ATOM 579 C CA . GLY A 1 73 ? -7.067 0.612 2.208 1.00 96.56 73 GLY A CA 1
ATOM 580 C C . GLY A 1 73 ? -8.299 -0.277 2.393 1.00 96.56 73 GLY A C 1
ATOM 581 O O . GLY A 1 73 ? -8.680 -0.604 3.520 1.00 96.56 73 GLY A O 1
ATOM 582 N N . ALA A 1 74 ? -8.891 -0.745 1.290 1.00 97.88 74 ALA A N 1
ATOM 583 C CA . ALA A 1 74 ? -10.023 -1.669 1.329 1.00 97.88 74 ALA A CA 1
ATOM 584 C C . ALA A 1 74 ? -9.659 -3.028 1.957 1.00 97.88 74 ALA A C 1
ATOM 586 O O . ALA A 1 74 ? -10.453 -3.586 2.718 1.00 97.88 74 ALA A O 1
ATOM 587 N N . THR A 1 75 ? -8.465 -3.547 1.661 1.00 97.75 75 THR A N 1
ATOM 588 C CA . THR A 1 75 ? -7.962 -4.829 2.175 1.00 97.75 75 THR A CA 1
ATOM 589 C C . THR A 1 75 ? -7.732 -4.763 3.679 1.00 97.75 75 THR A C 1
ATOM 591 O O . THR A 1 75 ? -8.259 -5.602 4.411 1.00 97.75 75 THR A O 1
ATOM 594 N N . LEU A 1 76 ? -7.011 -3.741 4.153 1.00 96.81 76 LEU A N 1
ATOM 595 C CA . LEU A 1 76 ? -6.738 -3.571 5.581 1.0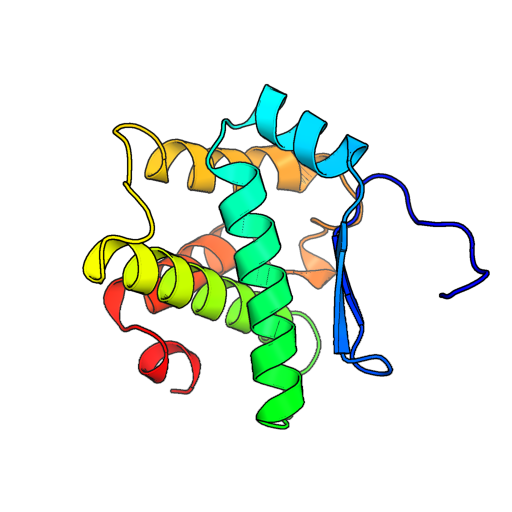0 96.81 76 LEU A CA 1
ATOM 596 C C . LEU A 1 76 ? -8.034 -3.352 6.362 1.00 96.81 76 LEU A C 1
ATOM 598 O O . LEU A 1 76 ? -8.275 -4.037 7.352 1.00 96.81 76 LEU A O 1
ATOM 602 N N . GLN A 1 77 ? -8.933 -2.499 5.867 1.00 96.38 77 GLN A N 1
ATOM 603 C CA . GLN A 1 77 ? -10.231 -2.302 6.509 1.00 96.38 77 GLN A CA 1
ATOM 604 C C . GLN A 1 77 ? -11.080 -3.581 6.539 1.00 96.38 77 GLN A C 1
ATOM 606 O O . GLN A 1 77 ? -11.804 -3.824 7.508 1.00 96.38 77 GLN A O 1
ATOM 611 N N . GLY A 1 78 ? -11.022 -4.401 5.488 1.00 97.31 78 GLY A N 1
ATOM 612 C CA . GLY A 1 78 ? -11.670 -5.711 5.455 1.00 97.31 78 GLY A CA 1
ATOM 613 C C . GLY A 1 78 ? -11.138 -6.639 6.547 1.00 97.31 78 GLY A C 1
ATOM 614 O O . GLY A 1 78 ? -11.929 -7.161 7.333 1.00 97.31 78 GLY A O 1
ATOM 615 N N . ALA A 1 79 ? -9.812 -6.756 6.648 1.00 97.25 79 ALA A N 1
ATOM 616 C CA . ALA A 1 79 ? -9.135 -7.582 7.647 1.00 97.25 79 ALA A CA 1
ATOM 617 C C . ALA A 1 79 ? -9.387 -7.106 9.091 1.00 97.25 79 ALA A C 1
ATOM 619 O O . ALA A 1 79 ? -9.457 -7.912 10.017 1.00 97.25 79 ALA A O 1
ATOM 620 N N . ILE A 1 80 ? -9.563 -5.799 9.302 1.00 96.31 80 ILE A N 1
ATOM 621 C CA . ILE A 1 80 ? -9.966 -5.252 10.607 1.00 96.31 80 ILE A CA 1
ATOM 622 C C . ILE A 1 80 ? -11.400 -5.672 10.942 1.00 96.31 80 ILE A C 1
ATOM 624 O O . ILE A 1 80 ? -11.691 -6.102 12.058 1.00 96.31 80 ILE A O 1
ATOM 628 N N . LYS A 1 81 ? -12.317 -5.559 9.974 1.00 96.69 81 LYS A N 1
ATOM 629 C CA . LYS A 1 81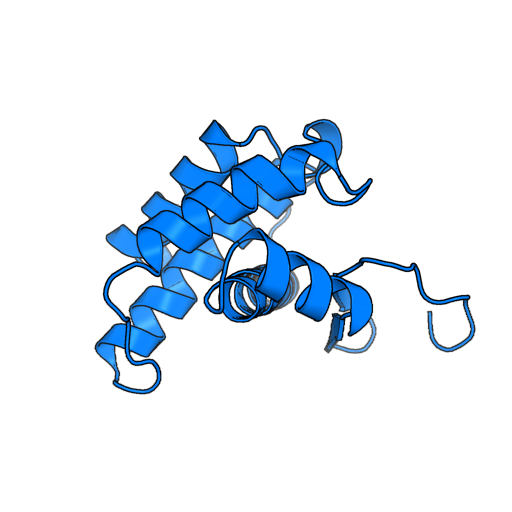 ? -13.739 -5.880 10.169 1.00 96.69 81 LYS A CA 1
ATOM 630 C C . LYS A 1 81 ? -13.992 -7.366 10.412 1.00 96.69 81 LYS A C 1
ATOM 632 O O . LYS A 1 81 ? -14.921 -7.688 11.151 1.00 96.69 81 LYS A O 1
ATOM 637 N N . ASP A 1 82 ? -13.220 -8.252 9.786 1.00 97.12 82 ASP A N 1
ATOM 638 C CA . ASP A 1 82 ? -13.369 -9.703 9.955 1.00 97.12 82 ASP A CA 1
ATOM 639 C C . ASP A 1 82 ? -12.556 -10.282 11.129 1.00 97.12 82 ASP A C 1
ATOM 641 O O . ASP A 1 82 ? -12.732 -11.448 11.484 1.00 97.12 82 ASP A O 1
ATOM 645 N N . GLY A 1 83 ? -11.735 -9.452 11.782 1.00 96.94 83 GLY A N 1
ATOM 646 C CA . GLY A 1 83 ? -10.942 -9.819 12.952 1.00 96.94 83 GLY A CA 1
ATOM 647 C C . GLY A 1 83 ? -9.617 -10.516 12.634 1.00 96.94 83 GLY A C 1
ATOM 648 O O . GLY A 1 83 ? -8.953 -10.974 13.565 1.00 96.94 83 GLY A O 1
ATOM 649 N N . THR A 1 84 ? -9.218 -10.597 11.361 1.00 97.00 84 THR A N 1
ATOM 650 C CA . THR A 1 84 ? -7.905 -11.114 10.940 1.00 97.00 84 THR A CA 1
ATOM 651 C C . THR A 1 84 ? -6.774 -10.185 11.369 1.00 97.00 84 THR A C 1
ATOM 653 O O . THR A 1 84 ? -5.721 -10.652 11.805 1.00 97.00 84 THR A O 1
ATOM 656 N N . LEU A 1 85 ? -6.996 -8.874 11.258 1.00 95.06 85 LEU A N 1
ATOM 657 C CA . LEU A 1 85 ? -6.043 -7.841 11.643 1.00 95.06 85 LEU A CA 1
ATOM 658 C C . LEU A 1 85 ? -6.574 -7.075 12.852 1.00 95.06 85 LEU A C 1
ATOM 660 O O . LEU A 1 85 ? -7.691 -6.559 12.848 1.00 95.06 85 LEU A O 1
ATOM 664 N N . LYS A 1 86 ? -5.751 -6.966 13.890 1.00 95.00 86 LYS A N 1
ATOM 665 C CA . LYS A 1 86 ? -5.998 -6.032 14.984 1.00 95.00 86 LYS A CA 1
ATOM 666 C C . LYS A 1 86 ? -5.331 -4.709 14.618 1.00 95.00 86 LYS A C 1
ATOM 668 O O . LYS A 1 86 ? -4.115 -4.676 14.515 1.00 95.00 86 LYS A O 1
ATOM 673 N N . TRP A 1 87 ? -6.132 -3.663 14.449 1.00 92.50 87 TRP A N 1
ATOM 674 C CA . TRP A 1 87 ? -5.633 -2.298 14.280 1.00 92.50 87 TRP A CA 1
ATOM 675 C C . TRP A 1 87 ? -5.244 -1.716 15.635 1.00 92.50 87 TRP A C 1
ATOM 677 O O . TRP A 1 87 ? -6.054 -1.750 16.572 1.00 92.50 87 TRP A O 1
ATOM 687 N N . GLU A 1 88 ? -4.022 -1.219 15.753 1.00 93.94 88 GLU A N 1
ATOM 688 C CA . GLU A 1 88 ? -3.492 -0.648 16.983 1.00 93.94 88 GLU A CA 1
ATOM 689 C C . GLU A 1 88 ? -3.613 0.880 17.001 1.00 93.94 88 GLU A C 1
ATOM 691 O O . GLU A 1 88 ? -3.906 1.549 16.006 1.00 93.94 88 GLU A O 1
ATOM 696 N N . GLU A 1 89 ? -3.476 1.449 18.197 1.00 91.69 89 GLU A N 1
ATOM 697 C CA . GLU A 1 89 ? -3.412 2.899 18.340 1.00 91.69 89 GLU A CA 1
ATOM 698 C C . GLU A 1 89 ? -2.072 3.379 17.774 1.00 91.69 89 GLU A C 1
ATOM 700 O O . GLU A 1 89 ? -1.026 3.097 18.350 1.00 91.69 89 GLU A O 1
ATOM 705 N N . GLY A 1 90 ? -2.118 4.108 16.660 1.00 91.44 90 GLY A N 1
ATOM 706 C CA . GLY A 1 90 ? -0.930 4.632 15.982 1.00 91.44 90 GLY A CA 1
ATOM 707 C C . GLY A 1 90 ? -0.819 4.201 14.522 1.00 91.44 90 GLY A C 1
ATOM 708 O O . GLY A 1 90 ? -0.339 4.994 13.722 1.00 91.44 90 GLY A O 1
ATOM 709 N N . ASP A 1 91 ? -1.361 3.043 14.137 1.00 92.94 91 ASP A N 1
ATOM 710 C CA . ASP A 1 91 ? -1.193 2.463 12.789 1.00 92.94 91 ASP A CA 1
ATOM 711 C C . ASP A 1 91 ? -1.616 3.411 11.655 1.00 92.94 91 ASP A C 1
ATOM 713 O O . ASP A 1 91 ? -0.985 3.474 10.601 1.00 92.94 91 ASP A O 1
ATOM 717 N N . THR A 1 92 ? -2.679 4.196 11.858 1.00 88.19 92 THR A N 1
ATOM 718 C CA . THR A 1 92 ? -3.107 5.205 10.875 1.00 88.19 92 THR A CA 1
ATOM 719 C C . THR A 1 92 ? -2.052 6.298 10.693 1.00 88.19 92 THR A C 1
ATOM 721 O O . THR A 1 92 ? -1.735 6.668 9.560 1.00 88.19 92 THR A O 1
ATOM 724 N N . ASP A 1 93 ? -1.496 6.802 11.795 1.00 89.50 93 ASP A N 1
ATOM 725 C CA . ASP A 1 93 ? -0.463 7.839 11.766 1.00 89.50 93 ASP A CA 1
ATOM 726 C C . ASP A 1 93 ? 0.844 7.286 11.194 1.00 89.50 93 ASP A C 1
ATOM 728 O O . ASP A 1 93 ? 1.536 7.980 10.448 1.00 89.50 93 ASP A O 1
ATOM 732 N N . GLU A 1 94 ? 1.163 6.028 11.494 1.00 91.88 94 GLU A N 1
ATOM 733 C CA . GLU A 1 94 ? 2.302 5.323 10.923 1.00 91.88 94 GLU A CA 1
ATOM 734 C C . GLU A 1 94 ? 2.176 5.155 9.407 1.00 91.88 94 GLU A C 1
ATOM 736 O O . GLU A 1 94 ? 3.118 5.502 8.696 1.00 91.88 94 GLU A O 1
ATOM 741 N N . ILE A 1 95 ? 1.017 4.732 8.880 1.00 87.62 95 ILE A N 1
ATOM 742 C CA . ILE A 1 95 ? 0.787 4.643 7.427 1.00 87.62 95 ILE A CA 1
ATOM 743 C C . ILE A 1 95 ? 0.985 6.004 6.763 1.00 87.62 95 ILE A C 1
ATOM 745 O O . ILE A 1 95 ? 1.751 6.111 5.802 1.00 87.62 95 ILE A O 1
ATOM 749 N N . ILE A 1 96 ? 0.354 7.058 7.287 1.00 83.62 96 ILE A N 1
ATOM 750 C CA . ILE A 1 96 ? 0.487 8.413 6.732 1.00 83.62 96 ILE A CA 1
ATOM 751 C C . ILE A 1 96 ? 1.949 8.874 6.796 1.00 83.62 96 ILE A C 1
ATOM 753 O O . ILE A 1 96 ? 2.489 9.394 5.815 1.00 83.62 96 ILE A O 1
ATOM 757 N N . SER A 1 97 ? 2.616 8.648 7.932 1.00 84.00 97 SER A N 1
ATOM 758 C CA . SER A 1 97 ? 4.025 8.988 8.123 1.00 84.00 97 SER A CA 1
ATOM 759 C C . SER A 1 97 ? 4.939 8.190 7.192 1.00 84.00 97 SER A C 1
ATOM 761 O O . SER A 1 97 ? 5.933 8.730 6.707 1.00 84.00 97 SER A O 1
ATOM 763 N N . SER A 1 98 ? 4.605 6.930 6.911 1.00 84.06 98 SER A N 1
ATOM 764 C CA . SER A 1 98 ? 5.370 6.046 6.034 1.00 84.06 98 SER A CA 1
ATOM 765 C C . SER A 1 98 ? 5.341 6.533 4.591 1.00 84.06 98 SER A C 1
ATOM 767 O O . SER A 1 98 ? 6.402 6.697 3.990 1.00 84.06 98 SER A O 1
ATOM 769 N N . LEU A 1 99 ? 4.159 6.883 4.072 1.00 79.25 99 LEU A N 1
ATOM 770 C CA . LEU A 1 99 ? 3.989 7.426 2.724 1.00 79.25 99 LEU A CA 1
ATOM 771 C C . LEU A 1 99 ? 4.774 8.732 2.552 1.00 79.25 99 LEU A C 1
ATOM 773 O O . LEU A 1 99 ? 5.405 8.943 1.519 1.00 79.25 99 LEU A O 1
ATOM 777 N N . GLN A 1 100 ? 4.804 9.572 3.591 1.00 79.38 100 GLN A N 1
ATOM 778 C CA . GLN A 1 100 ? 5.593 10.804 3.605 1.00 79.38 100 GLN A CA 1
ATOM 779 C C . GLN A 1 100 ? 7.103 10.543 3.635 1.00 79.38 100 GLN A C 1
ATOM 781 O O . GLN A 1 100 ? 7.834 11.068 2.803 1.00 79.38 100 GLN A O 1
ATOM 786 N N . LYS A 1 101 ? 7.585 9.740 4.590 1.00 77.06 101 LYS A N 1
ATOM 787 C CA . LYS A 1 101 ? 9.023 9.504 4.804 1.00 77.06 101 LYS A CA 1
ATOM 788 C C . LYS A 1 101 ? 9.651 8.711 3.668 1.00 77.06 101 LYS A C 1
ATOM 790 O O . LYS A 1 101 ? 10.770 9.006 3.262 1.00 77.06 101 LYS A O 1
ATOM 795 N N . MET A 1 102 ? 8.950 7.695 3.178 1.00 72.94 102 MET A N 1
ATOM 796 C CA . MET A 1 102 ? 9.463 6.810 2.138 1.00 72.94 102 MET A CA 1
ATOM 797 C C . MET A 1 102 ? 9.413 7.486 0.770 1.00 72.94 102 MET A C 1
ATOM 799 O O . MET A 1 102 ? 10.304 7.226 -0.036 1.00 72.94 102 MET A O 1
ATOM 803 N N . GLY A 1 103 ? 8.457 8.407 0.559 1.00 64.31 103 GLY A N 1
ATOM 804 C CA . GLY A 1 103 ? 8.338 9.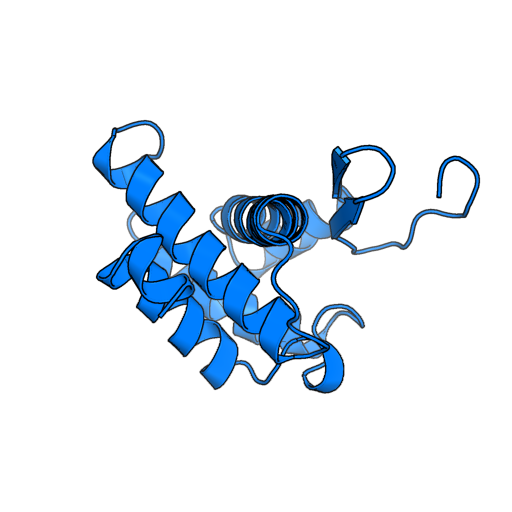351 -0.566 1.00 64.31 103 GLY A CA 1
ATOM 805 C C . GLY A 1 103 ? 9.660 9.882 -1.128 1.00 64.31 103 GLY A C 1
ATOM 806 O O . GLY A 1 103 ? 9.849 9.963 -2.337 1.00 64.31 103 GLY A O 1
ATOM 807 N N . ASP A 1 104 ? 10.598 10.183 -0.230 1.00 57.28 104 ASP A N 1
ATOM 808 C CA . ASP A 1 104 ? 11.836 10.895 -0.550 1.00 57.28 104 ASP A CA 1
ATOM 809 C C . ASP A 1 104 ? 13.080 9.992 -0.660 1.00 57.28 104 ASP A C 1
ATOM 811 O O . ASP A 1 104 ? 14.157 10.462 -1.034 1.00 57.28 104 ASP A O 1
ATOM 815 N N . ILE A 1 105 ? 12.977 8.707 -0.297 1.00 62.81 105 ILE A N 1
ATOM 816 C CA . ILE A 1 105 ? 14.148 7.856 -0.007 1.00 62.81 105 ILE A CA 1
ATOM 817 C C . ILE A 1 105 ? 14.406 6.810 -1.096 1.00 62.81 105 ILE A C 1
ATOM 819 O O . ILE A 1 105 ? 15.557 6.422 -1.312 1.00 62.81 105 ILE A O 1
ATOM 823 N N . THR A 1 106 ? 13.370 6.348 -1.798 1.00 60.84 106 THR A N 1
ATOM 824 C CA . THR A 1 106 ? 13.495 5.238 -2.753 1.00 60.84 106 THR A CA 1
ATOM 825 C C . THR A 1 106 ? 13.021 5.621 -4.150 1.00 60.84 106 THR A C 1
ATOM 827 O O . THR A 1 106 ? 12.025 6.322 -4.273 1.00 60.84 106 THR A O 1
ATOM 830 N N . PRO A 1 107 ? 13.657 5.129 -5.229 1.00 55.84 107 PRO A N 1
ATOM 831 C CA . PRO A 1 107 ? 13.134 5.309 -6.586 1.00 55.84 107 PRO A CA 1
ATOM 832 C C . PRO A 1 107 ? 11.683 4.824 -6.748 1.00 55.84 107 PRO A C 1
ATOM 834 O O . PRO A 1 107 ? 10.935 5.418 -7.512 1.00 55.84 107 PRO A O 1
ATOM 837 N N . TRP A 1 108 ? 11.282 3.808 -5.975 1.00 56.25 108 TRP A N 1
ATOM 838 C CA . TRP A 1 108 ? 9.924 3.251 -5.920 1.00 56.25 108 TRP A CA 1
ATOM 839 C C . TRP A 1 108 ? 8.866 4.205 -5.348 1.00 56.25 108 TRP A C 1
ATOM 841 O O . TRP A 1 108 ? 7.683 3.949 -5.434 1.00 56.25 108 TRP A O 1
ATOM 851 N N . THR A 1 109 ? 9.236 5.325 -4.740 1.00 57.78 109 THR A N 1
ATOM 852 C CA . THR A 1 109 ? 8.256 6.309 -4.253 1.00 57.78 109 THR A CA 1
ATOM 853 C C . THR A 1 109 ? 8.238 7.579 -5.092 1.00 57.78 109 THR A C 1
ATOM 855 O O . THR A 1 109 ? 7.624 8.573 -4.706 1.00 57.78 109 THR A O 1
ATOM 858 N N . ASN A 1 110 ? 8.881 7.549 -6.263 1.00 65.06 110 ASN A N 1
ATOM 859 C CA . ASN A 1 110 ? 8.901 8.663 -7.194 1.00 65.06 110 ASN A CA 1
ATOM 860 C C . ASN A 1 110 ? 7.462 9.101 -7.536 1.00 65.06 110 ASN A C 1
ATOM 862 O O . ASN A 1 110 ? 6.714 8.325 -8.137 1.00 65.06 110 ASN A O 1
ATOM 866 N N . PRO A 1 111 ? 7.076 10.358 -7.245 1.00 63.50 111 PRO A N 1
ATOM 867 C CA . PRO A 1 111 ? 5.716 10.837 -7.490 1.00 63.50 111 PRO A CA 1
ATOM 868 C C . PRO A 1 111 ? 5.266 10.761 -8.953 1.00 63.50 111 PRO A C 1
ATOM 870 O O . PRO A 1 111 ? 4.075 10.793 -9.244 1.00 63.50 111 PRO A O 1
ATOM 873 N N . LYS A 1 112 ? 6.207 10.674 -9.903 1.00 64.56 112 LYS A N 1
ATOM 874 C CA . LYS A 1 112 ? 5.882 10.490 -11.327 1.00 64.56 112 LYS A CA 1
ATOM 875 C C . LYS A 1 112 ? 5.345 9.103 -11.654 1.00 64.56 112 LYS A C 1
ATOM 877 O O . LYS A 1 112 ? 4.657 8.965 -12.662 1.00 64.56 112 LYS A O 1
ATOM 882 N N . ASP A 1 113 ? 5.695 8.126 -10.832 1.00 72.12 113 ASP A N 1
ATOM 883 C CA . ASP A 1 113 ? 5.365 6.728 -11.051 1.00 72.12 113 ASP A CA 1
ATOM 884 C C . ASP A 1 113 ? 4.135 6.360 -10.203 1.00 72.12 113 ASP A C 1
ATOM 886 O O . ASP A 1 113 ? 3.177 5.829 -10.756 1.00 72.12 113 ASP A O 1
ATOM 890 N N . HIS A 1 114 ? 4.075 6.805 -8.937 1.00 78.62 114 HIS A N 1
ATOM 891 C CA . HIS A 1 114 ? 3.034 6.403 -7.970 1.00 78.62 114 HIS A CA 1
ATOM 892 C C . HIS A 1 114 ? 2.020 7.495 -7.581 1.00 78.62 114 HIS A C 1
ATOM 894 O O . HIS A 1 114 ? 1.113 7.242 -6.791 1.00 78.62 114 HIS A O 1
ATOM 900 N N . GLY A 1 115 ? 2.155 8.708 -8.123 1.00 81.00 115 GLY A N 1
ATOM 901 C CA . GLY A 1 115 ? 1.363 9.867 -7.705 1.00 81.00 115 GLY A CA 1
ATOM 902 C C . GLY A 1 115 ? 1.956 10.577 -6.492 1.00 81.00 115 GLY A C 1
ATOM 903 O O . GLY A 1 115 ? 2.880 10.090 -5.833 1.00 81.00 115 GLY A O 1
ATOM 904 N N . ASP A 1 116 ? 1.461 11.779 -6.210 1.00 87.19 116 ASP A N 1
ATOM 905 C CA . ASP A 1 116 ? 1.918 12.528 -5.045 1.00 87.19 116 ASP A CA 1
ATOM 906 C C . ASP A 1 116 ? 1.344 11.961 -3.735 1.00 87.19 116 ASP A C 1
ATOM 908 O O . ASP A 1 116 ? 0.343 11.247 -3.706 1.00 87.19 116 ASP A O 1
ATOM 912 N N . ILE A 1 117 ? 1.988 12.285 -2.611 1.00 85.75 117 ILE A N 1
ATOM 913 C CA . ILE A 1 117 ? 1.609 11.752 -1.294 1.00 85.75 117 ILE A CA 1
ATOM 914 C C . ILE A 1 117 ? 0.136 12.046 -0.956 1.00 85.75 117 ILE A C 1
ATOM 916 O O . ILE A 1 117 ? -0.521 11.229 -0.311 1.00 85.75 117 ILE A O 1
ATOM 920 N N . SER A 1 118 ? -0.400 13.193 -1.385 1.00 89.38 118 SER A N 1
ATOM 921 C CA . SER A 1 118 ? -1.793 13.557 -1.114 1.00 89.38 118 SER A CA 1
ATOM 922 C C . SER A 1 118 ? -2.772 12.718 -1.933 1.00 89.38 118 SER A C 1
ATOM 924 O O . SER A 1 118 ? -3.798 12.294 -1.398 1.00 89.38 118 SER A O 1
ATOM 926 N N . GLU A 1 119 ? -2.433 12.406 -3.186 1.00 92.44 119 GLU A N 1
ATOM 927 C CA . GLU A 1 119 ? -3.209 11.503 -4.038 1.00 92.44 119 GLU A CA 1
ATOM 928 C C . GLU A 1 119 ? -3.243 10.091 -3.449 1.00 92.44 119 GLU A C 1
ATOM 930 O O . GLU A 1 119 ? -4.327 9.510 -3.325 1.00 92.44 119 GLU A O 1
ATOM 935 N N . ARG A 1 120 ? -2.078 9.587 -3.021 1.00 92.88 120 ARG A N 1
ATOM 936 C CA . ARG A 1 120 ? -1.921 8.261 -2.408 1.00 92.88 120 ARG A CA 1
ATOM 937 C C . ARG A 1 120 ? -2.746 8.111 -1.132 1.00 92.88 120 ARG A C 1
ATOM 939 O O . ARG A 1 120 ? -3.553 7.190 -1.026 1.00 92.88 120 ARG A O 1
ATOM 946 N N . ILE A 1 121 ? -2.623 9.063 -0.198 1.00 91.88 121 ILE A N 1
ATOM 947 C CA . ILE A 1 121 ? -3.431 9.087 1.036 1.00 91.88 121 ILE A CA 1
ATOM 948 C C . ILE A 1 121 ? -4.921 9.165 0.694 1.00 91.88 121 ILE A C 1
ATOM 950 O O . ILE A 1 121 ? -5.719 8.399 1.228 1.00 91.88 121 ILE A O 1
ATOM 954 N N . SER A 1 122 ? -5.305 10.048 -0.234 1.00 94.44 122 SER A N 1
ATOM 955 C CA . SER A 1 122 ? -6.708 10.201 -0.622 1.00 94.44 122 SER A CA 1
ATOM 956 C C . SER A 1 122 ? -7.300 8.917 -1.208 1.00 94.44 122 SER A C 1
ATOM 958 O O . SER A 1 122 ? -8.483 8.649 -0.992 1.00 94.44 122 SER A O 1
ATOM 960 N N . HIS A 1 123 ? -6.527 8.145 -1.974 1.00 96.00 123 HIS A N 1
ATOM 961 C CA . HIS A 1 123 ? -7.005 6.894 -2.562 1.00 96.00 123 HIS A CA 1
ATOM 962 C C . HIS A 1 123 ? -7.045 5.766 -1.541 1.00 96.00 123 HIS A C 1
ATOM 964 O O . HIS A 1 123 ? -8.038 5.041 -1.493 1.00 96.00 123 HIS A O 1
ATOM 970 N N . PHE A 1 124 ? -6.037 5.674 -0.675 1.00 95.38 124 PHE A N 1
ATOM 971 C CA . PHE A 1 124 ? -6.065 4.770 0.468 1.00 95.38 124 PHE A CA 1
ATOM 972 C C . PHE A 1 124 ? -7.322 4.994 1.324 1.00 95.38 124 PHE A C 1
ATOM 974 O O . PHE A 1 124 ? -8.092 4.058 1.562 1.00 95.38 124 PHE A O 1
ATOM 981 N N . ASP A 1 125 ? -7.612 6.248 1.682 1.00 95.25 125 ASP A N 1
ATOM 982 C CA . ASP A 1 125 ? -8.805 6.620 2.450 1.00 95.25 125 ASP A CA 1
ATOM 983 C C . ASP A 1 125 ? -10.111 6.283 1.717 1.00 95.25 125 ASP A C 1
ATOM 985 O O . ASP A 1 125 ? -11.076 5.844 2.352 1.00 95.25 125 ASP A O 1
ATOM 989 N N . LYS A 1 126 ? -10.152 6.435 0.383 1.00 97.44 126 LYS A N 1
ATOM 990 C CA . LYS A 1 126 ? -11.301 6.018 -0.442 1.00 97.44 126 LYS A CA 1
ATOM 991 C C . LYS A 1 126 ? -11.618 4.541 -0.189 1.00 97.44 126 LYS A C 1
ATOM 993 O O . LYS A 1 126 ? -12.762 4.210 0.127 1.00 97.44 126 LYS A O 1
ATOM 998 N N . GLY A 1 127 ? -10.598 3.683 -0.237 1.00 97.56 127 GLY A N 1
ATOM 999 C CA . GLY A 1 127 ? -10.716 2.249 0.021 1.00 97.56 127 GLY A CA 1
ATOM 1000 C C . GLY A 1 127 ? -11.107 1.909 1.458 1.00 97.56 127 GLY A C 1
ATOM 1001 O O . GLY A 1 127 ? -11.991 1.079 1.675 1.00 97.56 127 GLY A O 1
ATOM 1002 N N . VAL A 1 128 ? -10.519 2.584 2.451 1.00 96.06 128 VAL A N 1
ATOM 1003 C CA . VAL A 1 128 ? -10.882 2.404 3.871 1.00 96.06 128 VAL A CA 1
ATOM 1004 C C . VAL A 1 128 ? -12.362 2.726 4.112 1.00 96.06 128 VAL A C 1
ATOM 1006 O O . VAL A 1 128 ? -13.059 2.014 4.841 1.00 96.06 128 VAL A O 1
ATOM 1009 N N . GLN A 1 129 ? -12.874 3.791 3.496 1.00 96.44 129 GLN A N 1
ATOM 1010 C CA . GLN A 1 129 ? -14.251 4.239 3.707 1.00 96.44 129 GLN A CA 1
ATOM 1011 C C . GLN A 1 129 ? -15.264 3.408 2.915 1.00 96.44 129 GLN A C 1
ATOM 1013 O O . GLN A 1 129 ? -16.316 3.041 3.446 1.00 96.44 129 GLN A O 1
ATOM 1018 N N . GLY A 1 130 ? -14.959 3.119 1.649 1.00 96.56 130 GLY A N 1
ATOM 1019 C CA . GLY A 1 130 ? -15.907 2.549 0.694 1.00 96.56 130 GLY A CA 1
ATOM 1020 C C . GLY A 1 130 ? -15.670 1.086 0.319 1.00 96.56 130 GLY A C 1
ATOM 1021 O O . GLY A 1 130 ? -16.479 0.517 -0.411 1.00 96.56 130 GLY A O 1
ATOM 1022 N N . GLY A 1 131 ? -14.597 0.459 0.806 1.00 96.50 131 GLY A N 1
ATOM 1023 C CA . GLY A 1 131 ? -14.224 -0.908 0.441 1.00 96.50 131 GLY A CA 1
ATOM 1024 C C . GLY A 1 131 ? -13.893 -1.061 -1.048 1.00 96.50 131 GLY A C 1
ATOM 1025 O O . GLY A 1 131 ? -13.689 -0.082 -1.767 1.00 96.50 131 GLY A O 1
ATOM 1026 N N . VAL A 1 132 ? -13.864 -2.312 -1.518 1.00 95.12 132 VAL A N 1
ATOM 1027 C CA . VAL A 1 132 ? -13.459 -2.674 -2.890 1.00 95.12 132 VAL A CA 1
ATOM 1028 C C . VAL A 1 132 ? -14.290 -1.953 -3.957 1.00 95.12 132 VAL A C 1
ATOM 1030 O O . VAL A 1 132 ? -13.726 -1.468 -4.935 1.00 95.12 132 VAL A O 1
ATOM 1033 N N . ASP A 1 133 ? -15.603 -1.816 -3.752 1.00 95.06 133 ASP A N 1
ATOM 1034 C CA . ASP A 1 133 ? -16.505 -1.177 -4.721 1.00 95.06 133 ASP A CA 1
ATOM 1035 C C . ASP A 1 133 ? -16.109 0.276 -5.011 1.00 95.06 133 ASP A C 1
ATOM 1037 O O . ASP A 1 133 ? -16.198 0.738 -6.148 1.00 95.06 133 ASP A O 1
ATOM 1041 N N . SER A 1 134 ? -15.605 0.995 -4.004 1.00 96.94 134 SER A N 1
ATOM 1042 C CA . SER A 1 134 ? -15.150 2.375 -4.186 1.00 96.94 134 SER A CA 1
ATOM 1043 C C . SER A 1 134 ? -13.897 2.489 -5.054 1.00 96.94 134 SER A C 1
ATOM 1045 O O . SER A 1 134 ? -13.697 3.513 -5.703 1.00 96.94 134 SER A O 1
ATOM 1047 N N . CYS A 1 135 ? -13.075 1.443 -5.124 1.00 96.19 135 CYS A N 1
ATOM 1048 C CA . CYS A 1 135 ? -11.862 1.424 -5.940 1.00 96.19 135 CYS A CA 1
ATOM 1049 C C . CYS A 1 135 ? -12.147 1.119 -7.417 1.00 96.19 135 CYS A C 1
ATOM 1051 O O . CYS A 1 135 ? -11.298 1.368 -8.271 1.00 96.19 135 CYS A O 1
ATOM 1053 N N . LEU A 1 136 ? -13.342 0.605 -7.722 1.00 91.19 136 LEU A N 1
ATOM 1054 C CA . LEU A 1 136 ? -13.795 0.262 -9.074 1.00 91.19 136 LEU A CA 1
ATOM 1055 C C . LEU A 1 136 ? -14.701 1.330 -9.704 1.00 91.19 136 LEU A C 1
ATOM 1057 O O . LEU A 1 136 ? -15.019 1.228 -10.889 1.00 91.19 136 LEU A O 1
ATOM 1061 N N . ALA A 1 137 ? -15.131 2.310 -8.905 1.00 76.00 137 ALA A N 1
ATOM 1062 C CA . ALA A 1 137 ? -16.033 3.392 -9.289 1.00 76.00 137 ALA A CA 1
ATOM 1063 C C . ALA A 1 137 ? -15.305 4.614 -9.858 1.00 76.00 137 ALA A C 1
ATOM 1065 O O . ALA A 1 137 ? -14.301 5.055 -9.237 1.00 76.00 137 ALA A O 1
#

Foldseek 3Di:
DVPDDDDPQDWAQDLVVGDTDDDPNNQVVLCVQQNDLVVLLRVQLRVQVSVCSVVVPVDDFQLSLLLSLLSSLLVQLVCCVVVVDDDDVCSLVSVLSSLVVVCVPDPVNPCRGHNDSVSSNVSSVQCNVPHPVSSVD

pLDDT: mean 87.22, std 12.15, range [48.72, 98.12]

Secondary structure (DSSP, 8-state):
--SSPPPTT-EEEETTTTEEEE-HHHHHHHHHHH-TTHHHHHHHHHHHHHHHHHHT----THHHHHHHHHHHHHHHHHHHHHTSSPPPTTHHHHHHHHHHHHTTT-GGG-HHHH--HHHHHHHHHHHHHHHHHHHH-

Sequence (137 aa):
MGDEPWEKYNAIYCPGDDFVAWSIDYMDMGYILAGDSWPYLIVAHEWGHAVQNRLNVGLRAVAEELQADCFAGATLQGAIKDGTLKWEEGDTDEIISSLQKMGDITPWTNPKDHGDISERISHFDKGVQGGVDSCLA